Protein AF-A0A9E3JCA2-F1 (afdb_monomer_lite)

Structure (mmCIF, N/CA/C/O backbone):
data_AF-A0A9E3JCA2-F1
#
_entry.id   AF-A0A9E3JCA2-F1
#
loop_
_atom_site.group_PDB
_atom_site.id
_atom_site.type_symbol
_atom_site.label_atom_id
_atom_site.label_alt_id
_atom_site.label_comp_id
_atom_site.label_asym_id
_atom_site.label_entity_id
_atom_site.label_seq_id
_atom_site.pdbx_PDB_ins_code
_atom_site.Cartn_x
_atom_site.Cartn_y
_atom_site.Cartn_z
_atom_site.occupancy
_atom_site.B_iso_or_equiv
_atom_site.auth_seq_id
_atom_site.auth_comp_id
_atom_site.auth_asym_id
_atom_site.auth_atom_id
_atom_site.pdbx_PDB_model_num
ATOM 1 N N . TRP A 1 1 ? -4.184 2.823 -8.507 1.00 91.00 1 TRP A N 1
ATOM 2 C CA . TRP A 1 1 ? -2.745 3.037 -8.267 1.00 91.00 1 TRP A CA 1
ATOM 3 C C . TRP A 1 1 ? -2.561 4.378 -7.604 1.00 91.00 1 TRP A C 1
ATOM 5 O O . TRP A 1 1 ? -3.196 5.328 -8.041 1.00 91.00 1 TRP A O 1
ATOM 15 N N . VAL A 1 2 ? -1.732 4.449 -6.567 1.00 94.88 2 VAL A N 1
ATOM 16 C CA . VAL A 1 2 ? -1.422 5.692 -5.851 1.00 94.88 2 VAL A CA 1
ATOM 17 C C . VAL A 1 2 ? 0.086 5.903 -5.881 1.00 94.88 2 VAL A C 1
ATOM 19 O O . VAL A 1 2 ? 0.840 4.955 -5.657 1.00 94.88 2 VAL A O 1
ATOM 22 N N . ARG A 1 3 ? 0.518 7.128 -6.204 1.00 95.31 3 ARG A N 1
ATOM 23 C CA . ARG A 1 3 ? 1.932 7.524 -6.138 1.00 95.31 3 ARG A CA 1
ATOM 24 C C . ARG A 1 3 ? 2.360 7.605 -4.677 1.00 95.31 3 ARG A C 1
ATOM 26 O O . ARG A 1 3 ? 1.690 8.253 -3.884 1.00 95.31 3 ARG A O 1
ATOM 33 N N . ALA A 1 4 ? 3.509 7.027 -4.361 1.00 94.19 4 ALA A N 1
ATOM 34 C CA . ALA A 1 4 ? 4.093 6.996 -3.023 1.00 94.19 4 ALA A CA 1
ATOM 35 C C . ALA A 1 4 ? 4.820 8.299 -2.625 1.00 94.19 4 ALA A C 1
ATOM 37 O O . ALA A 1 4 ? 5.590 8.305 -1.673 1.00 94.19 4 ALA A O 1
ATOM 38 N N . GLY A 1 5 ? 4.635 9.397 -3.368 1.00 90.88 5 GLY A N 1
ATOM 39 C CA . GLY A 1 5 ? 5.220 10.697 -3.011 1.00 90.88 5 GLY A CA 1
ATOM 40 C C . GLY A 1 5 ? 6.753 10.749 -3.041 1.00 90.88 5 GLY A C 1
ATOM 41 O O . GLY A 1 5 ? 7.342 11.529 -2.308 1.00 90.88 5 GLY A O 1
ATOM 42 N N . GLY A 1 6 ? 7.403 9.920 -3.866 1.00 92.25 6 GLY A N 1
ATOM 43 C CA . GLY A 1 6 ? 8.869 9.807 -3.916 1.00 92.25 6 GLY A CA 1
ATOM 44 C C . GLY A 1 6 ? 9.441 8.698 -3.027 1.00 92.25 6 GLY A C 1
ATOM 45 O O . GLY A 1 6 ? 10.628 8.403 -3.122 1.00 92.25 6 GLY A O 1
ATOM 46 N N . LEU A 1 7 ? 8.603 8.036 -2.223 1.00 95.62 7 LEU A N 1
ATOM 47 C CA . LEU A 1 7 ? 8.990 6.859 -1.449 1.00 95.62 7 LEU A CA 1
ATOM 48 C C . LEU A 1 7 ? 8.957 5.581 -2.297 1.00 95.62 7 LEU A C 1
ATOM 50 O O . LEU A 1 7 ? 8.251 5.484 -3.303 1.00 95.62 7 LEU A O 1
ATOM 54 N N . SER A 1 8 ? 9.692 4.569 -1.834 1.00 96.12 8 SER A N 1
ATOM 55 C CA . SER A 1 8 ? 9.604 3.197 -2.340 1.00 96.12 8 SER A CA 1
ATOM 56 C C . SER A 1 8 ? 8.250 2.584 -1.965 1.00 96.12 8 SER A C 1
ATOM 58 O O . SER A 1 8 ? 7.919 2.418 -0.790 1.00 96.12 8 SER A O 1
ATOM 60 N N . GLY A 1 9 ? 7.465 2.220 -2.974 1.00 96.75 9 GLY A N 1
ATOM 61 C CA . GLY A 1 9 ? 6.211 1.484 -2.853 1.00 96.75 9 GLY A CA 1
ATOM 62 C C . GLY A 1 9 ? 6.421 0.058 -2.349 1.00 96.75 9 GLY A C 1
ATOM 63 O O . GLY A 1 9 ? 5.572 -0.459 -1.623 1.00 96.75 9 GLY A O 1
ATOM 64 N N . SER A 1 10 ? 7.567 -0.562 -2.653 1.00 96.44 10 SER A N 1
ATOM 65 C CA . SER A 1 10 ? 7.944 -1.858 -2.077 1.00 96.44 10 SER A CA 1
ATOM 66 C C . SER A 1 10 ? 8.192 -1.757 -0.572 1.00 96.44 10 SER A C 1
ATOM 68 O O . SER A 1 10 ? 7.640 -2.547 0.194 1.00 96.44 10 SER A O 1
ATOM 70 N N . ARG A 1 11 ? 8.929 -0.734 -0.125 1.00 96.69 11 ARG A N 1
ATOM 71 C CA . ARG A 1 11 ? 9.187 -0.502 1.301 1.00 96.69 11 ARG A CA 1
ATOM 72 C C . ARG A 1 11 ? 7.931 -0.060 2.052 1.00 96.69 11 ARG A C 1
ATOM 74 O O . ARG A 1 11 ? 7.726 -0.485 3.183 1.00 96.69 11 ARG A O 1
ATOM 81 N N . LEU A 1 12 ? 7.055 0.727 1.423 1.00 96.12 12 LEU A N 1
ATOM 82 C CA . LEU A 1 12 ? 5.731 1.036 1.975 1.00 96.12 12 LEU A CA 1
ATOM 83 C C . LEU A 1 12 ? 4.876 -0.219 2.166 1.00 96.12 12 LEU A C 1
ATOM 85 O O . LEU A 1 12 ? 4.233 -0.344 3.202 1.00 96.12 12 LEU A O 1
ATOM 89 N N . ALA A 1 13 ? 4.869 -1.144 1.201 1.00 96.19 13 ALA A N 1
ATOM 90 C CA . ALA A 1 13 ? 4.133 -2.400 1.330 1.00 96.19 13 ALA A CA 1
ATOM 91 C C . ALA A 1 13 ? 4.686 -3.268 2.473 1.00 96.19 13 ALA A C 1
ATOM 93 O O . ALA A 1 13 ? 3.908 -3.822 3.241 1.00 96.19 13 ALA A O 1
ATOM 94 N N . GLU A 1 14 ? 6.011 -3.340 2.623 1.00 96.06 14 GLU A N 1
ATOM 95 C CA . GLU A 1 14 ? 6.668 -4.069 3.715 1.00 96.06 14 GLU A CA 1
ATOM 96 C C . GLU A 1 14 ? 6.359 -3.460 5.095 1.00 96.06 14 GLU A C 1
ATOM 98 O O . GLU A 1 14 ? 5.921 -4.157 6.010 1.00 96.06 14 GLU A O 1
ATOM 103 N N . VAL A 1 15 ? 6.567 -2.150 5.260 1.00 95.88 15 VAL A N 1
ATOM 104 C CA . VAL A 1 15 ? 6.336 -1.452 6.536 1.00 95.88 15 VAL A CA 1
ATOM 105 C C . VAL A 1 15 ? 4.844 -1.372 6.862 1.00 95.88 15 VAL A C 1
ATOM 107 O O . VAL A 1 15 ? 4.469 -1.464 8.031 1.00 95.88 15 VAL A O 1
ATOM 110 N N . GLY A 1 16 ? 3.990 -1.249 5.843 1.00 94.50 16 GLY A N 1
ATOM 111 C CA . GLY A 1 1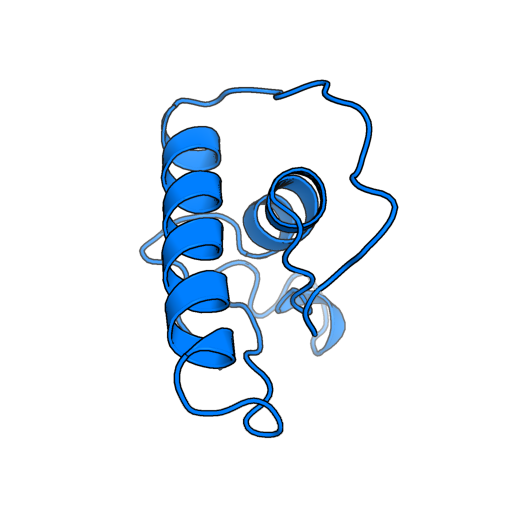6 ? 2.535 -1.250 5.971 1.00 94.50 16 GLY A CA 1
ATOM 112 C C . GLY A 1 16 ? 2.023 -2.457 6.751 1.00 94.50 16 GLY A C 1
ATOM 113 O O . GLY A 1 16 ? 1.180 -2.308 7.638 1.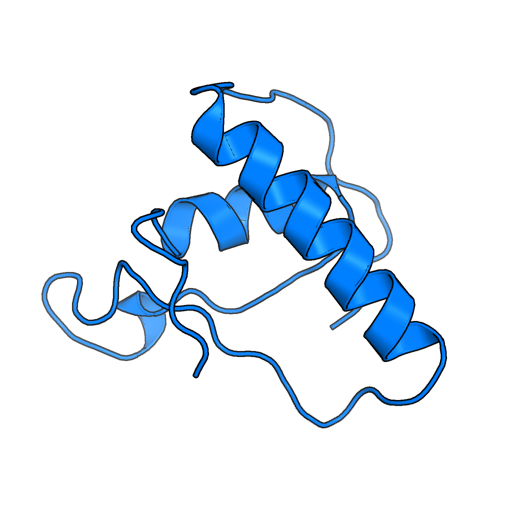00 94.50 16 GLY A O 1
ATOM 114 N N . GLU A 1 17 ? 2.590 -3.642 6.501 1.00 94.62 17 GLU A N 1
ATOM 115 C CA . GLU A 1 17 ? 2.180 -4.853 7.210 1.00 94.62 17 GLU A CA 1
ATOM 116 C C . GLU A 1 17 ? 2.379 -4.718 8.724 1.00 94.62 17 GLU A C 1
ATOM 118 O O . GLU A 1 17 ? 1.496 -5.113 9.477 1.00 94.62 17 GLU A O 1
ATOM 123 N N . ARG A 1 18 ? 3.452 -4.058 9.182 1.00 90.69 18 ARG A N 1
ATOM 124 C CA . ARG A 1 18 ? 3.746 -3.839 10.614 1.00 90.69 18 ARG A CA 1
ATOM 125 C C . ARG A 1 18 ? 2.745 -2.914 11.301 1.00 90.69 18 ARG A C 1
ATOM 127 O O . ARG A 1 18 ? 2.522 -3.038 12.500 1.00 90.69 18 ARG A O 1
ATOM 134 N N . VAL A 1 19 ? 2.125 -2.010 10.548 1.00 90.94 19 VAL A N 1
ATOM 135 C CA . VAL A 1 19 ? 1.054 -1.129 11.041 1.00 90.94 19 VAL A CA 1
ATOM 136 C C . VAL A 1 19 ? -0.342 -1.679 10.728 1.00 90.94 19 VAL A C 1
ATOM 138 O O . VAL A 1 19 ? -1.334 -0.985 10.921 1.00 90.94 19 VAL A O 1
ATOM 141 N N . GLY A 1 20 ? -0.447 -2.930 10.268 1.00 91.81 20 GLY A N 1
ATOM 142 C CA . GLY A 1 20 ? -1.718 -3.629 10.065 1.00 91.81 20 GLY A CA 1
ATOM 143 C C . GLY A 1 20 ? -2.447 -3.286 8.767 1.00 91.81 20 GLY A C 1
ATOM 144 O O . GLY A 1 20 ? -3.657 -3.504 8.688 1.00 91.81 20 GLY A O 1
ATOM 145 N N . VAL A 1 21 ? -1.743 -2.760 7.759 1.00 93.50 21 VAL A N 1
ATOM 146 C CA . VAL A 1 21 ? -2.289 -2.472 6.422 1.00 93.50 21 VAL A CA 1
ATOM 147 C C . VAL A 1 21 ? -1.492 -3.214 5.364 1.00 93.50 21 VAL A C 1
ATOM 149 O O . VAL A 1 21 ? -0.292 -3.008 5.220 1.00 93.50 21 VAL A O 1
ATOM 152 N N . ARG A 1 22 ? -2.161 -4.045 4.566 1.00 93.69 22 ARG A N 1
ATOM 153 C CA . ARG A 1 22 ? -1.506 -4.759 3.467 1.00 93.69 22 ARG A CA 1
ATOM 154 C C . ARG A 1 22 ? -1.899 -4.138 2.133 1.00 93.69 22 ARG A C 1
ATOM 156 O O . ARG A 1 22 ? -3.060 -4.170 1.747 1.00 93.69 22 ARG A O 1
ATOM 163 N N . VAL A 1 23 ? -0.912 -3.635 1.394 1.00 93.94 23 VAL A N 1
ATOM 164 C CA . VAL A 1 23 ? -1.101 -3.105 0.035 1.00 93.94 23 VAL A CA 1
ATOM 165 C C . VAL A 1 23 ? -0.155 -3.795 -0.948 1.00 93.94 23 VAL A C 1
ATOM 167 O O . VAL A 1 23 ? 1.004 -4.051 -0.614 1.00 93.94 23 VAL A O 1
ATOM 170 N N . PRO A 1 24 ? -0.595 -4.121 -2.174 1.00 95.69 24 PRO A N 1
ATOM 171 C CA . PRO A 1 24 ? 0.318 -4.588 -3.206 1.00 95.69 24 PRO A CA 1
ATOM 172 C C . PRO A 1 24 ? 1.279 -3.482 -3.658 1.00 95.69 24 PRO A C 1
ATOM 174 O O . PRO A 1 24 ? 0.839 -2.384 -4.012 1.00 95.69 24 PRO A O 1
ATOM 177 N N . SER A 1 25 ? 2.576 -3.792 -3.705 1.00 96.50 25 SER A N 1
ATOM 178 C CA . SER A 1 25 ? 3.578 -2.913 -4.311 1.00 96.50 25 SER A CA 1
ATOM 179 C C . SER A 1 25 ? 3.491 -2.927 -5.840 1.00 96.50 25 SER A C 1
ATOM 181 O O . SER A 1 25 ? 3.108 -3.928 -6.455 1.00 96.50 25 SER A O 1
ATOM 183 N N . GLY A 1 26 ? 3.854 -1.799 -6.453 1.00 96.19 26 GLY A N 1
ATOM 184 C CA . GLY A 1 26 ? 3.897 -1.594 -7.902 1.00 96.19 26 GLY A CA 1
ATOM 185 C C . GLY A 1 26 ? 4.659 -2.647 -8.703 1.00 96.19 26 GLY A C 1
ATOM 186 O O . GLY A 1 26 ? 4.073 -3.189 -9.646 1.00 96.19 26 GLY A O 1
ATOM 187 N N . PRO A 1 27 ? 5.892 -3.018 -8.308 1.00 96.25 27 PRO A N 1
ATOM 188 C CA . PRO A 1 27 ? 6.708 -3.971 -9.059 1.00 96.25 27 PRO A CA 1
ATOM 189 C C . PRO A 1 27 ? 6.095 -5.355 -9.241 1.00 96.25 27 PRO A C 1
ATOM 191 O O . PRO A 1 27 ? 6.505 -6.084 -10.134 1.00 96.25 27 PRO A O 1
ATOM 194 N N . ARG A 1 28 ? 5.073 -5.727 -8.457 1.00 93.62 28 ARG A N 1
ATOM 195 C CA . ARG A 1 28 ? 4.337 -6.987 -8.659 1.00 93.62 28 ARG A CA 1
ATOM 196 C C . ARG A 1 28 ? 3.567 -7.036 -9.988 1.00 93.62 28 ARG A C 1
ATOM 198 O O . ARG A 1 28 ? 3.072 -8.096 -10.350 1.00 93.62 28 ARG A O 1
ATOM 205 N N . PHE A 1 29 ? 3.426 -5.907 -10.683 1.00 94.50 29 PHE A N 1
ATOM 206 C CA . PHE A 1 29 ? 2.597 -5.760 -11.884 1.00 94.50 29 PHE A CA 1
ATOM 207 C C . PHE A 1 29 ? 3.372 -5.217 -13.093 1.00 94.50 29 PHE A C 1
ATOM 209 O O . PHE A 1 29 ? 2.765 -4.750 -14.056 1.00 94.50 29 PHE A O 1
ATOM 216 N N . GLY A 1 30 ? 4.702 -5.262 -13.053 1.00 90.00 30 GLY A N 1
ATOM 217 C CA . GLY A 1 30 ? 5.553 -4.854 -14.162 1.00 90.00 30 GLY A CA 1
ATOM 218 C C . GLY A 1 30 ? 6.871 -5.617 -14.169 1.00 90.00 30 GLY A C 1
ATOM 219 O O . GLY A 1 30 ? 7.151 -6.405 -13.270 1.00 90.00 30 GLY A O 1
ATOM 220 N N . VAL A 1 31 ? 7.668 -5.399 -15.208 1.00 94.62 31 VAL A N 1
ATOM 221 C CA . VAL A 1 31 ? 9.015 -5.972 -15.332 1.00 94.62 31 VAL A CA 1
ATOM 222 C C . VAL A 1 31 ? 10.056 -4.965 -14.848 1.00 94.62 31 VAL A C 1
ATOM 224 O O . VAL A 1 31 ? 9.773 -3.768 -14.790 1.00 94.62 31 VAL A O 1
ATOM 227 N N . ASP A 1 32 ? 11.238 -5.443 -14.462 1.00 92.12 32 ASP A N 1
ATOM 228 C CA . ASP A 1 32 ? 12.410 -4.609 -14.151 1.00 92.12 32 ASP A CA 1
ATOM 229 C C . ASP A 1 32 ? 12.162 -3.487 -13.121 1.00 92.12 32 ASP A C 1
ATOM 231 O O . ASP A 1 32 ? 12.663 -2.372 -13.243 1.00 92.12 32 ASP A O 1
ATOM 235 N N . GLY A 1 33 ? 11.355 -3.766 -12.089 1.00 88.06 33 GLY A N 1
ATOM 236 C CA . GLY A 1 33 ? 11.061 -2.793 -11.028 1.00 88.06 33 GLY A CA 1
ATOM 237 C C . GLY A 1 33 ? 10.109 -1.668 -11.447 1.00 88.06 33 GLY A C 1
ATOM 238 O O . GLY A 1 33 ? 9.985 -0.664 -10.739 1.00 88.06 33 GLY A O 1
ATOM 239 N N . ALA A 1 34 ? 9.414 -1.815 -12.581 1.00 92.88 34 ALA A N 1
ATOM 240 C CA . ALA A 1 34 ? 8.394 -0.866 -13.000 1.00 92.88 34 ALA A CA 1
ATOM 241 C C . ALA A 1 34 ? 7.401 -0.579 -11.861 1.00 92.88 34 ALA A C 1
ATOM 243 O O . ALA A 1 34 ? 6.987 -1.464 -11.115 1.00 92.88 34 ALA A O 1
ATOM 244 N N . PHE A 1 35 ? 7.007 0.688 -11.740 1.00 95.44 35 PHE A N 1
ATOM 245 C CA . PHE A 1 35 ? 6.095 1.172 -10.702 1.00 95.44 35 PHE A CA 1
ATOM 246 C C . PHE A 1 35 ? 6.620 1.091 -9.258 1.00 95.44 35 PHE A C 1
ATOM 248 O O . PHE A 1 35 ? 5.813 1.202 -8.340 1.00 95.44 35 PHE A O 1
ATOM 255 N N . GLU A 1 36 ? 7.933 0.990 -9.023 1.00 95.00 36 GLU A N 1
ATOM 256 C CA . GLU A 1 36 ? 8.514 1.021 -7.667 1.00 95.00 36 GLU A CA 1
ATOM 257 C C . GLU A 1 36 ? 7.972 2.175 -6.804 1.00 95.00 36 GLU A C 1
ATOM 259 O O . GLU A 1 36 ? 7.702 1.971 -5.634 1.00 95.00 36 GLU A O 1
ATOM 264 N N . GLY A 1 37 ? 7.689 3.353 -7.371 1.00 95.94 37 GLY A N 1
ATOM 265 C CA . GLY A 1 37 ? 7.086 4.490 -6.654 1.00 95.94 37 GLY A CA 1
ATOM 266 C C . GLY A 1 37 ? 5.562 4.438 -6.449 1.00 95.94 37 GLY A C 1
ATOM 267 O O . GLY A 1 37 ? 4.945 5.493 -6.277 1.00 95.94 37 GLY A O 1
ATOM 268 N N . TYR A 1 38 ? 4.923 3.267 -6.540 1.00 97.44 38 TYR A N 1
ATOM 269 C CA . TYR A 1 38 ? 3.466 3.124 -6.463 1.00 97.44 38 TYR A CA 1
ATOM 270 C C . TYR A 1 38 ? 3.013 1.945 -5.602 1.00 97.44 38 TYR A C 1
ATOM 272 O O . TYR A 1 38 ? 3.666 0.905 -5.521 1.00 97.44 38 TYR A O 1
ATOM 280 N N . VAL A 1 39 ? 1.810 2.085 -5.040 1.00 96.69 39 VAL A N 1
ATOM 281 C CA . VAL A 1 39 ? 1.049 0.998 -4.406 1.00 96.69 39 VAL A CA 1
ATOM 282 C C . VAL A 1 39 ? -0.366 0.921 -4.977 1.00 96.69 39 VAL A C 1
ATOM 284 O O . VAL A 1 39 ? -0.911 1.900 -5.510 1.00 96.69 39 VAL A O 1
ATOM 287 N N . ARG A 1 40 ? -0.989 -0.253 -4.873 1.00 95.06 40 ARG A N 1
ATOM 288 C CA . ARG A 1 40 ? -2.392 -0.450 -5.243 1.00 95.06 40 ARG A CA 1
ATOM 289 C C . ARG A 1 40 ? -3.266 -0.393 -3.992 1.00 95.06 40 ARG A C 1
ATOM 291 O O . ARG A 1 40 ? -3.079 -1.184 -3.080 1.00 95.06 40 ARG A O 1
ATOM 298 N N . LEU A 1 41 ? -4.242 0.511 -3.982 1.00 90.75 41 LEU A N 1
ATOM 299 C CA . LEU A 1 41 ? -5.295 0.525 -2.969 1.00 90.75 41 LEU A CA 1
ATOM 300 C C . LEU A 1 41 ? -6.533 -0.184 -3.533 1.00 90.75 41 LEU A C 1
ATOM 302 O O . LEU A 1 41 ? -6.961 0.163 -4.641 1.00 90.75 41 LEU A O 1
ATOM 306 N N . PRO A 1 42 ? -7.069 -1.201 -2.846 1.00 82.62 42 PRO A N 1
ATOM 307 C CA . PRO A 1 42 ? -8.340 -1.806 -3.212 1.00 82.62 42 PRO A CA 1
ATOM 308 C C . PRO A 1 42 ? -9.504 -0.885 -2.822 1.00 82.62 42 PRO A C 1
ATOM 310 O O . PRO A 1 42 ? -9.487 -0.239 -1.781 1.00 82.62 42 PRO A O 1
ATOM 313 N N . PHE A 1 43 ? -10.533 -0.834 -3.668 1.00 77.94 43 PHE A N 1
ATOM 314 C CA . PHE A 1 43 ? -11.753 -0.045 -3.431 1.00 77.94 43 PHE A CA 1
ATOM 315 C C . PHE A 1 43 ? -12.871 -0.870 -2.777 1.00 77.94 43 PHE A C 1
ATOM 317 O O . PHE A 1 43 ? -14.031 -0.474 -2.784 1.00 77.94 43 PHE A O 1
ATOM 324 N N . THR A 1 44 ? -12.537 -2.054 -2.265 1.00 85.00 44 THR A N 1
ATOM 325 C CA . THR A 1 44 ? -13.482 -2.986 -1.633 1.00 85.00 44 THR A CA 1
ATOM 326 C C . THR A 1 44 ? -13.754 -2.647 -0.169 1.00 85.00 44 THR A C 1
ATOM 328 O O . THR A 1 44 ? -14.668 -3.211 0.424 1.00 85.00 44 THR A O 1
ATOM 331 N N . VAL A 1 45 ? -12.981 -1.721 0.402 1.00 82.69 45 VAL A N 1
ATOM 332 C CA . VAL A 1 45 ? -13.099 -1.242 1.779 1.00 82.69 45 VAL A CA 1
ATOM 333 C C . VAL A 1 45 ? -13.531 0.223 1.754 1.00 82.69 45 VAL A C 1
ATOM 335 O O . VAL A 1 45 ? -12.957 1.025 1.020 1.00 82.69 45 VAL A O 1
ATOM 338 N N . GLY A 1 46 ? -14.546 0.577 2.547 1.00 88.38 46 GLY A N 1
ATOM 339 C CA . GLY A 1 46 ? -15.099 1.932 2.624 1.00 88.38 46 GLY A CA 1
ATOM 340 C C . GLY A 1 46 ? -15.381 2.381 4.059 1.00 88.38 46 GLY A C 1
ATOM 341 O O . GLY A 1 46 ? -15.229 1.611 5.009 1.00 88.38 46 GLY A O 1
ATOM 342 N N . GLY A 1 47 ? -15.805 3.638 4.210 1.00 90.94 47 GLY A N 1
ATOM 343 C CA . GLY A 1 47 ? -16.151 4.234 5.504 1.00 90.94 47 GLY A CA 1
ATOM 344 C C . GLY A 1 47 ? -14.986 4.233 6.498 1.00 90.94 47 GLY A C 1
ATOM 345 O O . GLY A 1 47 ? -13.827 4.336 6.106 1.00 90.94 47 GLY A O 1
ATOM 346 N N . ALA A 1 48 ? -15.296 4.044 7.782 1.00 93.25 48 ALA A N 1
ATOM 347 C CA . ALA A 1 48 ? -14.320 4.125 8.873 1.00 93.25 48 ALA A CA 1
ATOM 348 C C . ALA A 1 48 ? -13.106 3.190 8.708 1.00 93.25 48 ALA A C 1
ATOM 350 O O . ALA A 1 48 ? -12.010 3.497 9.167 1.00 93.25 48 ALA A O 1
ATOM 351 N N . VAL A 1 49 ? -13.282 2.048 8.037 1.00 91.38 49 VAL A N 1
ATOM 352 C CA . VAL A 1 49 ? -12.186 1.101 7.798 1.00 91.38 49 VAL A CA 1
ATOM 353 C C . VAL A 1 49 ? -11.202 1.649 6.758 1.00 91.38 49 VAL A C 1
ATOM 355 O O . VAL A 1 49 ? -9.993 1.470 6.905 1.00 91.38 49 VAL A O 1
ATOM 358 N N . ALA A 1 50 ? -11.697 2.351 5.734 1.00 91.75 50 ALA A N 1
ATOM 359 C CA . ALA A 1 50 ? -10.843 3.013 4.751 1.00 91.75 50 ALA A CA 1
ATOM 360 C C . ALA A 1 50 ? -10.069 4.183 5.380 1.00 91.75 50 ALA A C 1
ATOM 362 O O . ALA A 1 50 ? -8.880 4.339 5.102 1.00 91.75 50 ALA A O 1
ATOM 363 N N . ASP A 1 51 ? -10.710 4.945 6.271 1.00 94.19 51 ASP A N 1
ATOM 364 C CA . ASP A 1 51 ? -10.064 6.041 7.002 1.00 94.19 51 ASP A CA 1
ATOM 365 C C . ASP A 1 51 ? -8.928 5.526 7.901 1.00 94.19 51 ASP A C 1
ATOM 367 O O . ASP A 1 51 ? -7.810 6.044 7.862 1.00 94.19 51 ASP A O 1
ATOM 371 N N . GLU A 1 52 ? -9.174 4.447 8.650 1.00 95.06 52 GLU A N 1
ATOM 372 C CA . GLU A 1 52 ? -8.160 3.803 9.492 1.00 95.06 52 GLU A CA 1
ATOM 373 C C . GLU A 1 52 ? -6.996 3.241 8.656 1.00 95.06 52 GLU A C 1
ATOM 375 O O . GLU A 1 52 ? -5.824 3.412 9.006 1.00 95.06 52 GLU A O 1
ATOM 380 N N . ALA A 1 53 ? -7.293 2.603 7.518 1.00 93.69 53 ALA A N 1
ATOM 381 C CA . ALA A 1 53 ? -6.266 2.101 6.609 1.00 93.69 53 ALA A CA 1
ATOM 382 C C . ALA A 1 53 ? -5.404 3.240 6.037 1.00 93.69 53 ALA A C 1
ATOM 384 O O . ALA A 1 53 ? -4.178 3.117 5.977 1.00 93.69 53 ALA A O 1
ATOM 385 N N . ALA A 1 54 ? -6.017 4.370 5.670 1.00 93.62 54 ALA A N 1
ATOM 386 C CA . ALA A 1 54 ? -5.300 5.551 5.199 1.00 93.62 54 ALA A CA 1
ATOM 387 C C . ALA A 1 54 ? -4.399 6.148 6.296 1.00 93.62 54 ALA A C 1
ATOM 389 O O . ALA A 1 54 ? -3.229 6.447 6.037 1.00 93.62 54 ALA A O 1
ATOM 390 N N . ALA A 1 55 ? -4.900 6.261 7.530 1.00 96.12 55 ALA A N 1
ATOM 391 C CA . ALA A 1 55 ? -4.134 6.770 8.668 1.00 96.12 55 ALA A CA 1
ATOM 392 C C . ALA A 1 55 ? -2.910 5.892 8.988 1.00 96.12 55 ALA A C 1
ATOM 394 O O . ALA A 1 55 ? -1.800 6.401 9.182 1.00 96.12 55 ALA A O 1
ATOM 395 N N . ARG A 1 56 ? -3.081 4.566 8.984 1.00 95.75 56 ARG A N 1
ATOM 396 C CA . ARG A 1 56 ? -1.989 3.599 9.175 1.00 95.75 56 ARG A CA 1
ATOM 397 C C . ARG A 1 56 ? -0.977 3.643 8.038 1.00 95.75 56 ARG A C 1
ATOM 399 O O . ARG A 1 56 ? 0.224 3.664 8.298 1.00 95.75 56 ARG A O 1
ATOM 406 N N . LEU A 1 57 ? -1.426 3.730 6.786 1.00 94.62 57 LEU A N 1
ATOM 407 C CA . LEU A 1 57 ? -0.521 3.852 5.642 1.00 94.62 57 LEU A CA 1
ATOM 408 C C . LEU A 1 57 ? 0.321 5.138 5.720 1.00 94.62 57 LEU A C 1
ATOM 410 O O . LEU A 1 57 ? 1.517 5.108 5.430 1.00 94.62 57 LEU A O 1
ATOM 414 N N . ALA A 1 58 ? -0.257 6.245 6.195 1.00 95.62 58 ALA A N 1
ATOM 415 C CA . ALA A 1 58 ? 0.492 7.471 6.469 1.00 95.62 58 ALA A CA 1
ATOM 416 C C . ALA A 1 58 ? 1.528 7.294 7.600 1.00 95.62 58 ALA A C 1
ATOM 418 O O . ALA A 1 58 ? 2.615 7.868 7.539 1.00 95.62 58 ALA A O 1
ATOM 419 N N . ALA A 1 59 ? 1.237 6.480 8.621 1.00 95.50 59 ALA A N 1
ATOM 420 C CA . ALA A 1 59 ? 2.221 6.131 9.647 1.00 95.50 59 ALA A CA 1
ATOM 421 C C . ALA A 1 59 ? 3.383 5.300 9.078 1.00 95.50 59 ALA A C 1
ATOM 423 O O . ALA A 1 59 ? 4.538 5.581 9.399 1.00 95.50 59 ALA A O 1
ATOM 424 N N . ALA A 1 60 ? 3.100 4.339 8.191 1.00 95.44 60 ALA A N 1
ATOM 425 C CA . ALA A 1 60 ? 4.137 3.594 7.479 1.00 95.44 60 ALA A CA 1
ATOM 426 C C . ALA A 1 60 ? 5.027 4.518 6.635 1.00 95.44 60 ALA A C 1
ATOM 428 O O . ALA A 1 60 ? 6.248 4.386 6.681 1.00 95.44 60 ALA A O 1
ATOM 429 N N . ALA 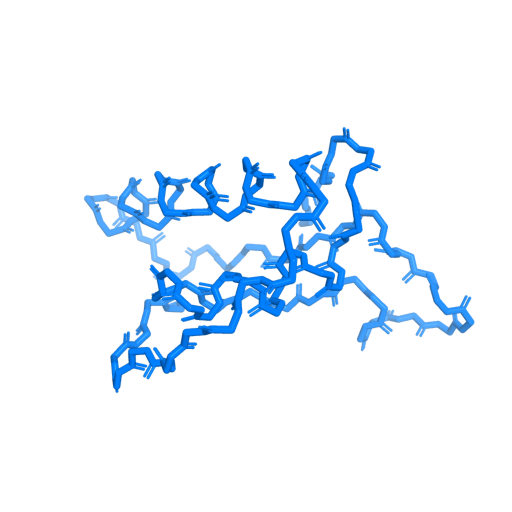A 1 61 ? 4.443 5.492 5.927 1.00 95.56 61 ALA A N 1
ATOM 430 C CA . ALA A 1 61 ? 5.199 6.468 5.140 1.00 95.56 61 ALA A CA 1
ATOM 431 C C . ALA A 1 61 ? 6.224 7.237 5.984 1.00 95.56 61 ALA A C 1
ATOM 433 O O . ALA A 1 61 ? 7.396 7.275 5.618 1.00 95.56 61 ALA A O 1
ATOM 434 N N . ARG A 1 62 ? 5.831 7.720 7.170 1.00 95.50 62 ARG A N 1
ATOM 435 C CA . ARG A 1 62 ? 6.750 8.405 8.098 1.00 95.50 62 ARG A CA 1
ATOM 436 C C . ARG A 1 62 ? 7.920 7.526 8.560 1.00 95.50 62 ARG A C 1
ATOM 438 O O . ARG A 1 62 ? 9.024 8.021 8.769 1.00 95.50 62 ARG A O 1
ATOM 445 N N . VAL A 1 63 ? 7.700 6.220 8.727 1.00 93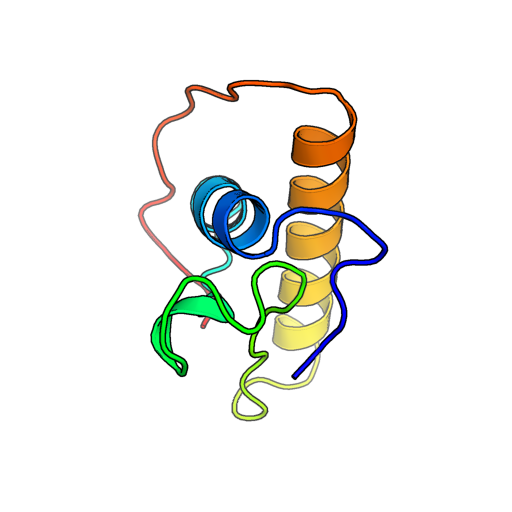.69 63 VAL A N 1
ATOM 446 C CA . VAL A 1 63 ? 8.770 5.263 9.074 1.00 93.69 63 VAL A CA 1
ATOM 447 C C . VAL A 1 63 ? 9.727 5.048 7.899 1.00 93.69 63 VAL A C 1
ATOM 449 O O . VAL A 1 63 ? 10.934 4.927 8.100 1.00 93.69 63 VAL A O 1
ATOM 452 N N . VAL A 1 64 ? 9.207 5.008 6.669 1.00 94.25 64 VAL A N 1
ATOM 453 C CA . VAL A 1 64 ? 10.040 4.905 5.463 1.00 94.25 64 VAL A CA 1
ATOM 454 C C . VAL A 1 64 ? 10.875 6.174 5.272 1.00 94.25 64 VAL A C 1
ATOM 456 O O . VAL A 1 64 ? 12.072 6.070 5.011 1.00 94.25 64 VAL A O 1
ATOM 459 N N . GLU A 1 65 ? 10.271 7.348 5.458 1.00 93.56 65 GLU A N 1
ATOM 460 C CA . GLU A 1 65 ? 10.931 8.658 5.366 1.00 93.56 65 GLU A CA 1
ATOM 461 C C . GLU A 1 65 ? 12.082 8.815 6.362 1.00 93.56 65 GLU A C 1
ATOM 463 O O . GLU A 1 65 ? 13.135 9.337 6.007 1.00 93.56 65 GLU A O 1
ATOM 468 N N . SER A 1 66 ? 11.922 8.326 7.595 1.00 90.44 66 SER A N 1
ATOM 469 C CA . SER A 1 66 ? 12.966 8.411 8.623 1.00 90.44 66 SER A CA 1
ATOM 470 C C . SER A 1 66 ? 14.129 7.430 8.418 1.00 90.44 66 SER A C 1
ATOM 472 O O . SER A 1 66 ? 15.057 7.401 9.225 1.00 90.44 66 SER A O 1
ATOM 474 N N . GLY A 1 67 ? 14.099 6.607 7.361 1.00 78.38 67 GLY A N 1
ATOM 475 C CA . GLY A 1 67 ? 15.122 5.596 7.080 1.00 78.38 67 GLY A CA 1
ATOM 476 C C . GLY A 1 67 ? 15.097 4.401 8.039 1.00 78.38 67 GLY A C 1
ATOM 477 O O . GLY A 1 67 ? 15.956 3.523 7.953 1.00 78.38 67 GLY A O 1
ATOM 478 N N . GLY A 1 68 ? 14.106 4.325 8.933 1.00 62.53 68 GLY A N 1
ATOM 479 C CA . GLY A 1 68 ? 13.999 3.272 9.933 1.00 62.53 68 GLY A CA 1
ATOM 480 C C . GLY A 1 68 ? 13.856 1.886 9.304 1.00 62.53 68 GLY A C 1
ATOM 481 O O . GLY A 1 68 ? 12.911 1.607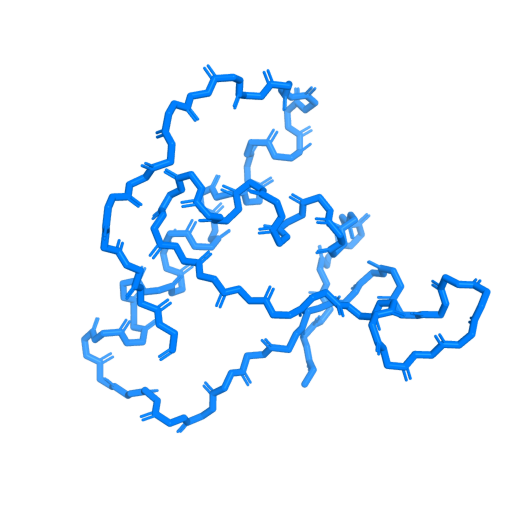 8.560 1.00 62.53 68 GLY A O 1
ATOM 482 N N . SER A 1 69 ? 14.778 0.979 9.627 1.00 55.41 69 SER A N 1
ATOM 483 C CA . SER A 1 69 ? 14.587 -0.467 9.469 1.00 55.41 69 SER A CA 1
ATOM 484 C C . SER A 1 69 ? 13.754 -0.946 10.656 1.00 55.41 69 SER A C 1
ATOM 486 O O . SER A 1 69 ? 14.288 -1.447 11.638 1.00 55.41 69 SER A O 1
ATOM 488 N N . GLY A 1 70 ? 12.448 -0.669 10.635 1.00 49.75 70 GLY A N 1
ATOM 489 C CA . GLY A 1 70 ? 11.567 -0.930 11.775 1.00 49.75 70 GLY A CA 1
ATOM 490 C C . GLY A 1 70 ? 11.352 -2.424 12.023 1.00 49.75 70 GLY A C 1
ATOM 491 O O . GLY A 1 70 ? 10.334 -2.952 11.603 1.00 49.75 70 GLY A O 1
ATOM 492 N N . GLY A 1 71 ? 12.285 -3.112 12.679 1.00 43.31 71 GLY A N 1
ATOM 493 C CA . GLY A 1 71 ? 12.114 -4.490 13.139 1.00 43.31 71 GLY A CA 1
ATOM 494 C C . GLY A 1 71 ? 11.042 -4.564 14.225 1.00 43.31 71 GLY A C 1
ATOM 495 O O . GLY A 1 71 ? 11.322 -4.316 15.391 1.00 43.31 71 GLY A O 1
ATOM 496 N N . GLY A 1 72 ? 9.810 -4.875 13.833 1.00 53.03 72 GLY A N 1
ATOM 497 C CA . GLY A 1 72 ? 8.685 -5.097 14.735 1.00 53.03 72 GLY A CA 1
ATOM 498 C C . GLY A 1 72 ? 7.824 -6.238 14.212 1.00 53.03 72 GLY A C 1
ATOM 499 O O . GLY A 1 72 ? 7.591 -6.329 13.004 1.00 53.03 72 GLY A O 1
ATOM 500 N N . GLU A 1 73 ? 7.408 -7.126 15.116 1.00 52.38 73 GLU A N 1
ATOM 501 C CA . GLU A 1 73 ? 6.570 -8.289 14.814 1.00 52.38 73 GLU A CA 1
ATOM 502 C C . GLU A 1 73 ? 5.262 -7.858 14.137 1.00 52.38 73 GLU A C 1
ATOM 504 O O . GLU A 1 73 ? 4.601 -6.915 14.575 1.00 52.38 73 GLU A O 1
ATOM 509 N N . ALA A 1 74 ? 4.915 -8.521 13.029 1.00 57.69 74 ALA A N 1
ATOM 510 C CA . ALA A 1 74 ? 3.754 -8.151 12.234 1.00 57.69 74 ALA A CA 1
ATOM 511 C C . ALA A 1 74 ? 2.446 -8.461 12.994 1.00 57.69 74 ALA A C 1
ATOM 513 O O . ALA A 1 74 ? 2.309 -9.546 13.568 1.00 57.69 74 ALA A O 1
ATOM 514 N N . PRO A 1 75 ? 1.460 -7.546 12.992 1.00 63.00 75 PRO A N 1
ATOM 515 C CA . PRO A 1 75 ? 0.152 -7.788 13.576 1.00 63.00 75 PRO A CA 1
ATOM 516 C C . PRO A 1 75 ? -0.525 -9.006 12.942 1.00 63.00 75 PRO A C 1
ATOM 518 O O . PRO A 1 75 ? -0.407 -9.279 11.750 1.00 63.00 75 PRO A O 1
ATOM 521 N N . ARG A 1 76 ? -1.283 -9.735 13.766 1.00 66.75 76 ARG A N 1
ATOM 522 C CA . ARG A 1 76 ? -1.976 -10.975 13.374 1.00 66.75 76 ARG A CA 1
ATOM 523 C C . ARG A 1 76 ? -3.254 -10.725 12.563 1.00 66.75 76 ARG A C 1
ATOM 525 O O . ARG A 1 76 ? -3.819 -11.668 12.017 1.00 66.75 76 ARG A O 1
ATOM 532 N N . THR A 1 77 ? -3.678 -9.464 12.464 1.00 70.81 77 THR A N 1
ATOM 533 C CA . THR A 1 77 ? -4.877 -9.035 11.739 1.00 70.81 77 THR A CA 1
ATOM 534 C C . THR A 1 77 ? -4.520 -7.905 10.784 1.00 70.81 77 THR A C 1
ATOM 536 O O . THR A 1 77 ? -3.945 -6.897 11.195 1.00 70.81 77 THR A O 1
ATOM 539 N N . PHE A 1 78 ? -4.899 -8.068 9.518 1.00 68.38 78 PHE A N 1
ATOM 540 C CA . PHE A 1 78 ? -4.674 -7.092 8.458 1.00 68.38 78 PHE A CA 1
ATOM 541 C C . PHE A 1 78 ? -6.004 -6.536 7.968 1.00 68.38 78 PHE A C 1
ATOM 543 O O . PHE A 1 78 ? -6.987 -7.270 7.870 1.00 68.38 78 PHE A O 1
ATOM 550 N N . VAL A 1 79 ? -6.009 -5.255 7.617 1.00 68.88 79 VAL A N 1
ATOM 551 C CA . VAL A 1 79 ? -7.071 -4.654 6.810 1.00 68.88 79 VAL A CA 1
ATOM 552 C C . VAL A 1 79 ? -6.562 -4.611 5.367 1.00 68.88 79 VAL A C 1
ATOM 554 O O . VAL A 1 79 ? -5.485 -4.061 5.114 1.00 68.88 79 VAL A O 1
ATOM 557 N N . ALA A 1 80 ? -7.292 -5.261 4.458 1.00 54.88 80 ALA A N 1
ATOM 558 C CA . ALA A 1 80 ? -7.024 -5.317 3.022 1.00 54.88 80 ALA A CA 1
ATOM 559 C C . ALA A 1 80 ? -8.256 -4.836 2.265 1.00 54.88 80 ALA A C 1
ATOM 561 O O . ALA A 1 80 ? -9.364 -5.317 2.586 1.00 54.88 80 ALA A O 1
#

Secondary structure (DSSP, 8-state):
-EE-TTS-HHHHHHHHHHTTB---BGGGGSSTTTTTTEEPPPSS--THHHHHHHHHHHHHHHHHHTT-----PPPS--B-

pLDDT: mean 87.58, std 13.53, range [43.31, 97.44]

Radius of gyration: 12.07 Å; chains: 1; bounding box: 31×22×30 Å

Foldseek 3Di:
DDFQPPFFQVQLQVLLQQLQEHWAQPCVPDPPCPRRRDTDDDPPDDDPLVVSSVVSSVVSSVCRVVVDPPPDDGD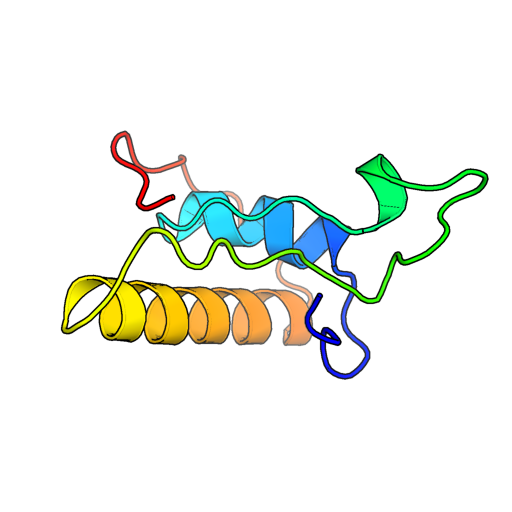PHHDD

Sequence (80 aa):
WVRAGGLSGSRLAEVGERVGVRVPSGPRFGVDGAFEGYVRLPFTVGGAVADEAAARLAAAARVVESGGSGGGEAPRTFVA